Protein AF-A0AAD8YFS5-F1 (afdb_monomer_lite)

pLDDT: mean 91.93, std 10.29, range [56.19, 98.5]

Structure (mmCIF, N/CA/C/O backbone):
data_AF-A0AAD8YFS5-F1
#
_entry.id   AF-A0AAD8YFS5-F1
#
loop_
_atom_site.group_PDB
_atom_site.id
_atom_site.type_symbol
_atom_site.label_atom_id
_atom_site.label_alt_id
_atom_site.label_comp_id
_atom_site.label_asym_id
_atom_site.label_entity_id
_atom_site.label_seq_id
_atom_site.pdbx_PDB_ins_code
_atom_site.Cartn_x
_atom_site.Cartn_y
_atom_site.Cartn_z
_atom_site.occupancy
_atom_site.B_iso_or_equiv
_atom_site.auth_seq_id
_atom_site.auth_comp_id
_atom_site.auth_asym_id
_atom_site.auth_atom_id
_atom_site.pdbx_PDB_model_num
ATOM 1 N N . MET A 1 1 ? -4.508 -10.939 14.646 1.00 80.69 1 MET A N 1
ATOM 2 C CA . MET A 1 1 ? -4.027 -9.540 14.544 1.00 80.69 1 MET A CA 1
ATOM 3 C C . MET A 1 1 ? -4.886 -8.650 13.649 1.00 80.69 1 MET A C 1
ATOM 5 O O . MET A 1 1 ? -4.914 -7.470 13.955 1.00 80.69 1 MET A O 1
ATOM 9 N N . VAL A 1 2 ? -5.551 -9.163 12.600 1.00 94.81 2 VAL A N 1
ATOM 10 C CA . VAL A 1 2 ? -6.292 -8.355 11.597 1.00 94.81 2 VAL A CA 1
ATOM 11 C C . VAL A 1 2 ? -7.822 -8.409 11.751 1.00 94.81 2 VAL A C 1
ATOM 13 O O . VAL A 1 2 ? -8.489 -7.423 11.460 1.00 94.81 2 VAL A O 1
ATOM 16 N N . TYR A 1 3 ? -8.379 -9.529 12.227 1.00 97.56 3 TYR A N 1
ATOM 17 C CA . TYR A 1 3 ? -9.830 -9.705 12.352 1.00 97.56 3 TYR A CA 1
ATOM 18 C C . TYR A 1 3 ? -10.489 -8.569 13.146 1.00 97.56 3 TYR A C 1
ATOM 20 O O . TYR A 1 3 ? -10.043 -8.254 14.251 1.00 97.56 3 TYR A O 1
ATOM 28 N N . GLY A 1 4 ? -11.538 -7.970 12.581 1.00 97.88 4 GLY A N 1
ATOM 29 C CA . GLY A 1 4 ? -12.306 -6.903 13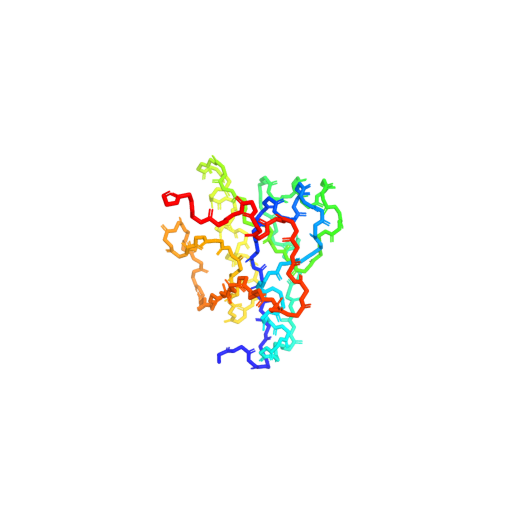.222 1.00 97.88 4 GLY A CA 1
ATOM 30 C C . GLY A 1 4 ? -11.613 -5.536 13.273 1.00 97.88 4 GLY A C 1
ATOM 31 O O . GLY A 1 4 ? -12.148 -4.630 13.902 1.00 97.88 4 GLY A O 1
ATOM 32 N N . LYS A 1 5 ? -10.445 -5.366 12.637 1.00 98.00 5 LYS A N 1
ATOM 33 C CA . LYS A 1 5 ? -9.661 -4.121 12.693 1.00 98.00 5 LYS A CA 1
ATOM 34 C C . LYS A 1 5 ? -9.803 -3.242 11.455 1.00 98.00 5 LYS A C 1
ATOM 36 O O . LYS A 1 5 ? -10.097 -3.746 10.368 1.00 98.00 5 LYS A O 1
ATOM 41 N N . LYS A 1 6 ? -9.526 -1.948 11.619 1.00 98.25 6 LYS A N 1
ATOM 42 C CA . LYS A 1 6 ? -9.283 -1.006 10.522 1.00 98.25 6 LYS A CA 1
ATOM 43 C C . LYS A 1 6 ? -7.842 -1.147 10.060 1.00 98.25 6 LYS A C 1
ATOM 45 O O . LYS A 1 6 ? -6.919 -0.983 10.859 1.00 98.25 6 LYS A O 1
ATOM 50 N N . VAL A 1 7 ? -7.632 -1.453 8.786 1.00 98.44 7 VAL A N 1
ATOM 51 C CA . VAL A 1 7 ? -6.293 -1.729 8.256 1.00 98.44 7 VAL A CA 1
ATOM 52 C C . VAL A 1 7 ? -5.932 -0.810 7.104 1.00 98.44 7 VAL A C 1
ATOM 54 O O . VAL A 1 7 ? -6.757 -0.536 6.234 1.00 98.44 7 VAL A O 1
ATOM 57 N N . LEU A 1 8 ? -4.675 -0.377 7.076 1.00 98.50 8 LEU A N 1
ATOM 58 C CA . LEU A 1 8 ? -4.068 0.194 5.880 1.00 98.50 8 LEU A CA 1
ATOM 59 C C . LEU A 1 8 ? -3.449 -0.935 5.056 1.00 98.50 8 LEU A C 1
ATOM 61 O O . LEU A 1 8 ? -2.697 -1.754 5.583 1.00 98.50 8 LEU A O 1
ATOM 65 N N . VAL A 1 9 ? -3.727 -0.954 3.757 1.00 98.50 9 VAL A N 1
ATOM 66 C CA . VAL A 1 9 ? -3.094 -1.879 2.815 1.00 98.50 9 VAL A CA 1
ATOM 67 C C . VAL A 1 9 ? -2.076 -1.125 1.971 1.00 98.50 9 VAL A C 1
ATOM 69 O O . VAL A 1 9 ? -2.408 -0.104 1.368 1.00 98.50 9 VAL A O 1
ATOM 72 N N . ILE A 1 10 ? -0.857 -1.660 1.903 1.00 98.19 10 ILE A N 1
ATOM 73 C CA . ILE A 1 10 ? 0.220 -1.173 1.041 1.00 98.19 10 ILE A CA 1
ATOM 74 C C . ILE A 1 10 ? 0.608 -2.294 0.078 1.00 98.19 10 ILE A C 1
ATOM 76 O O . ILE A 1 10 ? 1.087 -3.340 0.511 1.00 98.19 10 ILE A O 1
ATOM 80 N N . ASP A 1 11 ? 0.411 -2.093 -1.219 1.00 98.00 11 ASP A N 1
ATOM 81 C CA . ASP A 1 11 ? 0.685 -3.109 -2.243 1.00 98.00 11 ASP A CA 1
ATOM 82 C C . ASP A 1 11 ? 1.755 -2.643 -3.236 1.00 98.00 11 ASP A C 1
ATOM 84 O O . ASP A 1 11 ? 2.184 -1.488 -3.240 1.00 98.00 11 ASP A O 1
ATOM 88 N N . ASP A 1 12 ? 2.212 -3.582 -4.065 1.00 96.56 12 ASP A N 1
ATOM 89 C CA . ASP A 1 12 ? 3.252 -3.364 -5.066 1.00 96.56 12 ASP A CA 1
ATOM 90 C C . ASP A 1 12 ? 2.922 -2.205 -6.024 1.00 96.56 12 ASP A C 1
ATOM 92 O O . ASP A 1 12 ? 1.988 -2.279 -6.824 1.00 96.56 12 ASP A O 1
ATOM 96 N N . GLY A 1 13 ? 3.720 -1.135 -5.958 1.00 96.19 13 GLY A N 1
ATOM 97 C CA . GLY A 1 13 ? 3.514 0.085 -6.737 1.00 96.19 13 GLY A CA 1
ATOM 98 C C . GLY A 1 13 ? 3.381 -0.164 -8.245 1.00 96.19 13 GLY A C 1
ATOM 99 O O . GLY A 1 13 ? 2.361 0.237 -8.812 1.00 96.19 13 GLY A O 1
ATOM 100 N N . PRO A 1 14 ? 4.344 -0.830 -8.913 1.00 95.44 14 PRO A N 1
ATOM 101 C CA . PRO A 1 14 ? 4.277 -1.114 -10.348 1.00 95.44 14 PRO A CA 1
ATOM 102 C C . PRO A 1 14 ? 3.023 -1.885 -10.773 1.00 95.44 14 PRO A C 1
ATOM 104 O O . PRO A 1 14 ? 2.399 -1.517 -11.769 1.00 95.44 14 PRO A O 1
ATOM 107 N N . THR A 1 15 ? 2.620 -2.902 -10.005 1.00 94.88 15 THR A N 1
ATOM 108 C CA . THR A 1 15 ? 1.402 -3.689 -10.268 1.00 94.88 15 THR A CA 1
ATOM 109 C C . THR A 1 15 ? 0.144 -2.818 -10.241 1.00 94.88 15 THR A C 1
ATOM 111 O O . THR A 1 15 ? -0.703 -2.910 -11.132 1.00 94.88 15 THR A O 1
ATOM 114 N N . LEU A 1 16 ? 0.031 -1.938 -9.245 1.00 97.12 16 LEU A N 1
ATOM 115 C CA . LEU A 1 16 ? -1.127 -1.059 -9.100 1.00 97.12 16 LEU A CA 1
ATOM 116 C C . LEU A 1 16 ? -1.148 0.068 -10.135 1.00 97.12 16 LEU A C 1
ATOM 118 O O . LEU A 1 16 ? -2.201 0.430 -10.651 1.00 97.12 16 LEU A O 1
ATOM 122 N N . THR A 1 17 ? 0.013 0.648 -10.427 1.00 95.81 17 THR A N 1
ATOM 123 C CA . THR A 1 17 ? 0.132 1.846 -11.264 1.00 95.81 17 THR A CA 1
ATOM 124 C C . THR A 1 17 ? 0.212 1.485 -12.742 1.00 95.81 17 THR A C 1
ATOM 126 O O . THR A 1 17 ? -0.763 1.625 -13.475 1.00 95.81 17 THR A O 1
ATOM 129 N N . HIS A 1 18 ? 1.360 0.988 -13.192 1.00 93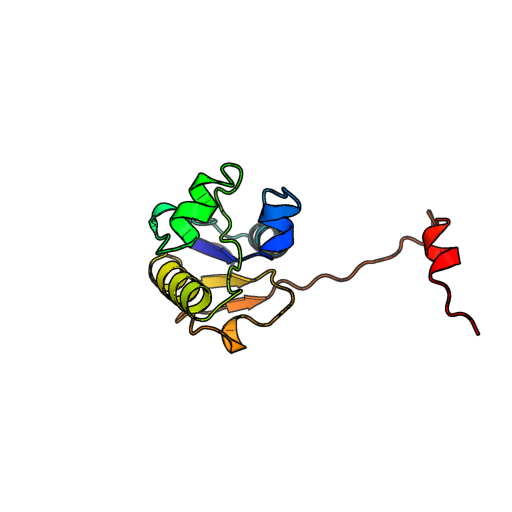.12 18 HIS A N 1
ATOM 130 C CA . HIS A 1 18 ? 1.609 0.640 -14.588 1.00 93.12 18 HIS A CA 1
ATOM 131 C C . HIS A 1 18 ? 0.861 -0.626 -15.022 1.00 93.12 18 HIS A C 1
ATOM 133 O O . HIS A 1 18 ? 0.464 -0.724 -16.179 1.00 93.12 18 HIS A O 1
ATOM 139 N N . GLY A 1 19 ? 0.643 -1.567 -14.098 1.00 94.38 19 GLY A N 1
ATOM 140 C CA . GLY A 1 19 ? -0.155 -2.772 -14.334 1.00 94.38 19 GLY A CA 1
ATOM 141 C C . GLY A 1 19 ? -1.670 -2.542 -14.283 1.00 94.38 19 GLY A C 1
ATOM 142 O O . GLY A 1 19 ? -2.427 -3.404 -14.721 1.00 94.38 19 GLY A O 1
ATOM 143 N N . GLY A 1 20 ? -2.122 -1.391 -13.771 1.00 95.31 20 GLY A N 1
ATOM 144 C CA . GLY A 1 20 ? -3.534 -1.001 -13.747 1.00 95.31 20 GLY A CA 1
ATOM 145 C C . GLY A 1 20 ? -4.418 -1.807 -12.791 1.00 95.31 20 GLY A C 1
ATOM 146 O O . GLY A 1 20 ? -5.642 -1.699 -12.863 1.00 95.31 20 GLY A O 1
ATOM 147 N N . MET A 1 21 ? -3.843 -2.620 -11.898 1.00 97.06 21 MET A N 1
ATOM 148 C CA . MET A 1 21 ? -4.644 -3.365 -10.929 1.00 97.06 21 MET A CA 1
ATOM 149 C C . MET A 1 21 ? -5.209 -2.425 -9.849 1.00 97.06 21 MET A C 1
ATOM 151 O O . MET A 1 21 ? -4.470 -1.607 -9.303 1.00 97.06 21 MET A O 1
ATOM 155 N N . PRO A 1 22 ? -6.497 -2.548 -9.478 1.00 96.31 22 PRO A N 1
ATOM 156 C CA . PRO A 1 22 ? -7.091 -1.731 -8.414 1.00 96.31 22 PRO A CA 1
ATOM 157 C C . PRO A 1 22 ? -6.632 -2.138 -7.007 1.00 96.31 22 PRO A C 1
ATOM 159 O O . PRO A 1 22 ? -6.791 -1.372 -6.057 1.00 96.31 22 PRO A O 1
ATOM 162 N N . PHE A 1 23 ? -6.089 -3.347 -6.857 1.00 97.25 23 PHE A N 1
ATOM 163 C CA . PHE A 1 23 ? -5.590 -3.885 -5.597 1.00 97.25 23 PHE A CA 1
ATOM 164 C C . PHE A 1 23 ? -4.582 -5.019 -5.832 1.00 97.25 23 PHE A C 1
ATOM 166 O O . PHE A 1 23 ? -4.553 -5.605 -6.914 1.00 97.25 23 PHE A O 1
ATOM 173 N N . GLY A 1 24 ? -3.782 -5.350 -4.814 1.00 96.44 24 GLY A N 1
ATOM 174 C CA . GLY A 1 24 ? -2.801 -6.433 -4.848 1.00 96.44 24 GLY A CA 1
ATOM 175 C C . GLY A 1 24 ? -3.006 -7.480 -3.748 1.00 96.44 24 GLY A C 1
ATOM 176 O O . GLY A 1 24 ? -4.105 -7.680 -3.221 1.00 96.44 24 GLY A O 1
ATOM 177 N N . ALA A 1 25 ? -1.928 -8.194 -3.420 1.00 97.06 25 ALA A N 1
ATOM 178 C CA . ALA A 1 25 ? -1.962 -9.337 -2.508 1.00 97.06 25 ALA A CA 1
ATOM 179 C C . ALA A 1 25 ? -2.316 -8.954 -1.062 1.00 97.06 25 ALA A C 1
ATOM 181 O O . ALA A 1 25 ? -3.006 -9.708 -0.374 1.00 97.06 25 ALA A O 1
ATOM 182 N N . GLY A 1 26 ? -1.874 -7.785 -0.600 1.00 97.88 26 GLY A N 1
ATOM 183 C CA . GLY A 1 26 ? -2.183 -7.258 0.723 1.00 97.88 26 GLY A CA 1
ATOM 184 C C . GLY A 1 26 ? -3.678 -7.017 0.894 1.00 97.88 26 GLY A C 1
ATOM 185 O O . GLY A 1 26 ? -4.248 -7.400 1.915 1.00 97.88 26 GLY A O 1
ATOM 186 N N . TYR A 1 27 ? -4.340 -6.474 -0.129 1.00 98.31 27 TYR A N 1
ATOM 187 C CA . TYR A 1 27 ? -5.788 -6.267 -0.103 1.00 98.31 27 TYR A CA 1
ATOM 188 C C . TYR A 1 27 ? -6.556 -7.590 -0.015 1.00 98.31 27 TYR A C 1
ATOM 190 O O . TYR A 1 27 ? -7.490 -7.725 0.780 1.00 98.31 27 TYR A O 1
ATOM 198 N N . VAL A 1 28 ? -6.146 -8.585 -0.808 1.00 97.75 28 VAL A N 1
ATOM 199 C CA . VAL A 1 28 ? -6.747 -9.927 -0.781 1.00 97.75 28 VAL A CA 1
ATOM 200 C C . VAL A 1 28 ? -6.597 -10.548 0.608 1.00 97.75 28 VAL A C 1
ATOM 202 O O . VAL A 1 28 ? -7.585 -11.019 1.177 1.00 97.75 28 VAL A O 1
ATOM 205 N N . LEU A 1 29 ? -5.397 -10.479 1.194 1.00 97.88 29 LEU A N 1
ATOM 206 C CA . LEU A 1 29 ? -5.155 -10.993 2.539 1.00 97.88 29 LEU A CA 1
ATOM 207 C C . LEU A 1 29 ? -6.006 -10.262 3.589 1.00 97.88 29 LEU A C 1
ATOM 209 O O . LEU A 1 29 ? -6.596 -10.911 4.451 1.00 97.88 29 LEU A O 1
ATOM 213 N N . ALA A 1 30 ? -6.125 -8.934 3.505 1.00 98.12 30 ALA A N 1
ATOM 214 C CA . ALA A 1 30 ? -6.947 -8.136 4.416 1.00 98.12 30 ALA A CA 1
ATOM 215 C C . ALA A 1 30 ? -8.400 -8.630 4.465 1.00 98.12 30 ALA A C 1
ATOM 217 O O . ALA A 1 30 ? -8.973 -8.799 5.545 1.00 98.12 30 ALA A O 1
ATOM 218 N N . LYS A 1 31 ? -8.978 -8.914 3.291 1.00 97.81 31 LYS A N 1
ATOM 219 C CA . LYS A 1 31 ? -10.326 -9.479 3.168 1.00 97.81 31 LYS A CA 1
ATOM 220 C C . LYS A 1 31 ? -10.411 -10.886 3.751 1.00 97.81 31 LYS A C 1
ATOM 222 O O . LYS A 1 31 ? -11.306 -11.149 4.548 1.00 97.81 31 LYS A O 1
ATOM 227 N N . GLN A 1 32 ? -9.477 -11.767 3.400 1.00 97.31 32 GLN A N 1
ATOM 228 C CA . GLN A 1 32 ? -9.459 -13.151 3.889 1.00 97.31 32 GLN A CA 1
ATOM 229 C C . GLN A 1 32 ? -9.305 -13.243 5.412 1.00 97.31 32 GLN A C 1
ATOM 231 O O . GLN A 1 32 ? -9.890 -14.119 6.042 1.00 97.31 32 GLN A O 1
ATOM 236 N N . MET A 1 33 ? -8.550 -12.325 6.018 1.00 97.50 33 MET A N 1
ATOM 237 C CA . MET A 1 33 ? -8.339 -12.275 7.466 1.00 97.50 33 MET A CA 1
ATOM 238 C C . MET A 1 33 ? -9.477 -11.586 8.238 1.00 97.50 33 MET A C 1
ATOM 240 O O . MET A 1 33 ? -9.396 -11.475 9.464 1.00 97.50 33 MET A O 1
ATOM 244 N N . GLY A 1 34 ? -10.521 -11.116 7.549 1.00 97.75 34 GLY A N 1
ATOM 245 C CA . GLY A 1 34 ? -11.692 -10.503 8.172 1.00 97.75 34 GLY A CA 1
ATOM 246 C C . GLY A 1 34 ? -11.428 -9.119 8.765 1.00 97.75 34 GLY A C 1
ATOM 247 O O . GLY A 1 34 ? -11.937 -8.818 9.845 1.00 97.75 34 GLY A O 1
ATOM 248 N N . ALA A 1 35 ? -10.623 -8.282 8.100 1.00 98.38 35 ALA A N 1
ATOM 249 C CA . ALA A 1 35 ? -10.530 -6.865 8.457 1.00 98.38 35 ALA A CA 1
ATOM 250 C C . ALA A 1 35 ? -11.931 -6.224 8.451 1.00 98.38 35 ALA A C 1
ATOM 252 O O . ALA A 1 35 ? -12.710 -6.448 7.520 1.00 98.38 35 ALA A O 1
ATOM 253 N N . ALA A 1 36 ? -12.246 -5.425 9.473 1.00 98.25 36 ALA A N 1
ATOM 254 C CA . ALA A 1 36 ? -13.522 -4.712 9.540 1.00 98.25 36 ALA A CA 1
ATOM 255 C C . ALA A 1 36 ? -13.602 -3.621 8.467 1.00 98.25 36 ALA A C 1
ATOM 257 O O . ALA A 1 36 ? -14.648 -3.411 7.856 1.00 98.25 36 ALA A O 1
ATOM 258 N N . GLU A 1 37 ? -12.478 -2.955 8.211 1.00 98.31 37 GLU A N 1
ATOM 259 C CA . GLU A 1 37 ? -12.379 -1.859 7.257 1.00 98.31 37 GLU A CA 1
ATOM 260 C C . GLU A 1 37 ? -10.991 -1.848 6.616 1.00 98.31 37 GLU A C 1
ATOM 262 O O . GLU A 1 37 ? -9.987 -2.053 7.294 1.00 98.31 37 GLU A O 1
ATOM 267 N N . ILE A 1 38 ? -10.939 -1.582 5.311 1.00 98.44 38 ILE A N 1
ATOM 268 C CA . ILE A 1 38 ? -9.702 -1.217 4.618 1.00 98.44 38 ILE A CA 1
ATOM 269 C C . ILE A 1 38 ? -9.770 0.289 4.392 1.00 98.44 38 ILE A C 1
ATOM 271 O O . ILE A 1 38 ? -10.643 0.750 3.648 1.00 98.44 38 ILE A O 1
ATOM 275 N N . VAL A 1 39 ? -8.895 1.018 5.080 1.00 98.12 39 VAL A N 1
ATOM 276 C CA . VAL A 1 39 ? -8.905 2.481 5.161 1.00 98.12 39 VAL A CA 1
ATOM 277 C C . VAL A 1 39 ? -8.463 3.079 3.828 1.00 98.12 39 VAL A C 1
ATOM 279 O O . VAL A 1 39 ? -7.509 2.605 3.212 1.00 98.12 39 VAL A O 1
ATOM 282 N N . ASP A 1 40 ? -9.158 4.125 3.388 1.00 97.88 40 ASP A N 1
ATOM 283 C CA . ASP A 1 40 ? -8.782 4.915 2.215 1.00 97.88 40 ASP A CA 1
ATOM 284 C C . ASP A 1 40 ? -7.579 5.823 2.554 1.00 97.88 40 ASP A C 1
ATOM 286 O O . ASP A 1 40 ? -7.712 6.731 3.381 1.00 97.88 40 ASP A O 1
ATOM 290 N N . PRO A 1 41 ? -6.397 5.612 1.943 1.00 97.50 41 PRO A N 1
ATOM 291 C CA . PRO A 1 41 ? -5.199 6.380 2.268 1.00 97.50 41 PRO A CA 1
ATOM 292 C C . PRO A 1 41 ? -5.154 7.767 1.612 1.00 97.50 41 PRO A C 1
ATOM 294 O O . PRO A 1 41 ? -4.271 8.559 1.945 1.00 97.50 41 PRO A O 1
ATOM 297 N N . ARG A 1 42 ? -6.061 8.096 0.679 1.00 97.38 42 ARG A N 1
ATOM 298 C CA . ARG A 1 42 ? -5.955 9.301 -0.166 1.00 97.38 42 ARG A CA 1
ATOM 299 C C . ARG A 1 42 ? -5.966 10.593 0.642 1.00 97.38 42 ARG A C 1
ATOM 301 O O . ARG A 1 42 ? -5.246 11.526 0.305 1.00 97.38 42 ARG A O 1
ATOM 308 N N . GLN A 1 43 ? -6.733 10.637 1.732 1.00 96.00 43 GLN A N 1
ATOM 309 C CA . GLN A 1 43 ? -6.803 11.815 2.609 1.00 96.00 43 GLN A CA 1
ATOM 310 C C . GLN A 1 43 ? -5.495 12.068 3.376 1.00 96.00 43 GLN A C 1
ATOM 312 O O . GLN A 1 43 ? -5.216 13.202 3.760 1.00 96.00 43 GLN A O 1
ATOM 317 N N . ALA A 1 44 ? -4.683 11.029 3.579 1.00 97.12 44 ALA A N 1
ATOM 318 C CA . ALA A 1 44 ? -3.402 11.115 4.272 1.00 97.12 44 ALA A CA 1
ATOM 319 C C . ALA A 1 44 ? -2.206 11.300 3.321 1.00 97.12 44 ALA A C 1
ATOM 321 O O . ALA A 1 44 ? -1.096 11.525 3.804 1.00 97.12 44 ALA A O 1
ATOM 322 N N . ALA A 1 45 ? -2.412 11.214 2.000 1.00 97.38 45 ALA A N 1
ATOM 323 C CA . ALA A 1 45 ? -1.347 11.246 1.001 1.00 97.38 45 ALA A CA 1
ATOM 324 C C . ALA A 1 45 ? -0.473 12.508 1.112 1.00 97.38 45 ALA A C 1
ATOM 326 O O . ALA A 1 45 ? -0.978 13.632 1.182 1.00 97.38 45 ALA A O 1
ATOM 327 N N . LYS A 1 46 ? 0.850 12.313 1.108 1.00 97.50 46 LYS A N 1
ATOM 328 C CA . LYS A 1 46 ? 1.866 13.373 1.176 1.00 97.50 46 LYS A CA 1
ATOM 329 C C . LYS A 1 46 ? 2.726 13.411 -0.082 1.00 97.50 46 LYS A C 1
ATOM 331 O O . LYS A 1 46 ? 2.902 12.399 -0.757 1.00 97.50 46 LYS A O 1
ATOM 336 N N . GLY A 1 47 ? 3.232 14.602 -0.396 1.00 97.19 47 GLY A N 1
ATOM 337 C CA . GLY A 1 47 ? 4.186 14.835 -1.481 1.00 97.19 47 GLY A CA 1
ATOM 338 C C . GLY A 1 47 ? 3.795 14.174 -2.804 1.00 97.19 47 GLY A C 1
ATOM 339 O O . GLY A 1 47 ? 2.691 14.369 -3.320 1.00 97.19 47 GLY A O 1
ATOM 340 N N . SER A 1 48 ? 4.710 13.378 -3.350 1.00 97.12 48 SER A N 1
ATOM 341 C CA . SER A 1 48 ? 4.557 12.668 -4.624 1.00 97.12 48 SER A CA 1
ATOM 342 C C . SER A 1 48 ? 3.329 11.750 -4.684 1.00 97.12 48 SER A C 1
ATOM 344 O O . SER A 1 48 ? 2.735 11.605 -5.757 1.00 97.12 48 SER A O 1
ATOM 346 N N . LEU A 1 49 ? 2.877 11.191 -3.554 1.00 97.88 49 LEU A N 1
ATOM 347 C CA . LEU A 1 49 ? 1.714 10.299 -3.511 1.00 97.88 49 LEU A CA 1
ATOM 348 C C . LEU A 1 49 ? 0.395 11.016 -3.826 1.00 97.88 49 LEU A C 1
ATOM 350 O O . LEU A 1 49 ? -0.517 10.391 -4.363 1.00 97.88 49 LEU A O 1
ATOM 354 N N . VAL A 1 50 ? 0.301 12.329 -3.585 1.00 97.94 50 VAL A N 1
ATOM 355 C CA . VAL A 1 50 ? -0.865 13.127 -4.005 1.00 97.94 50 VAL A CA 1
ATOM 356 C C . VAL A 1 50 ? -1.009 13.082 -5.528 1.00 97.94 50 VAL A C 1
ATOM 358 O O . VAL A 1 50 ? -2.090 12.805 -6.048 1.00 97.94 50 VAL A O 1
ATOM 361 N N . GLY A 1 51 ? 0.099 13.283 -6.249 1.00 97.56 51 GLY A N 1
ATOM 362 C CA . GLY A 1 51 ? 0.129 13.210 -7.710 1.00 97.56 51 GLY A CA 1
ATOM 363 C C . GLY A 1 51 ? -0.124 11.796 -8.238 1.00 97.56 51 GLY A C 1
ATOM 364 O O . GLY A 1 51 ? -0.774 11.626 -9.268 1.00 97.56 51 GLY A O 1
ATOM 365 N N . VAL A 1 52 ? 0.328 10.769 -7.511 1.00 97.38 52 VAL A N 1
ATOM 366 C CA . VAL A 1 52 ? 0.044 9.363 -7.839 1.00 97.38 52 VAL A CA 1
ATOM 367 C C . VAL A 1 52 ? -1.460 9.096 -7.782 1.00 97.38 52 VAL A C 1
ATOM 369 O O . VAL A 1 52 ? -2.003 8.615 -8.772 1.00 97.38 52 VAL A O 1
ATOM 372 N N . PHE A 1 53 ? -2.159 9.456 -6.704 1.00 97.81 53 PHE A N 1
ATOM 373 C CA . PHE A 1 53 ? -3.612 9.244 -6.627 1.00 97.81 53 PHE A CA 1
ATOM 374 C C . PHE A 1 53 ? -4.402 10.082 -7.642 1.00 97.81 53 PHE A C 1
ATOM 376 O O . PHE A 1 53 ? -5.422 9.625 -8.151 1.00 97.81 53 PHE A O 1
ATOM 383 N N . GLN A 1 54 ? -3.925 11.282 -7.989 1.00 97.50 54 GLN A N 1
ATOM 384 C CA . GLN A 1 54 ? -4.528 12.087 -9.060 1.00 97.50 54 GLN A CA 1
ATOM 385 C C . GLN A 1 54 ? -4.384 11.426 -10.435 1.00 97.50 54 GLN A C 1
ATOM 387 O O . GLN A 1 54 ? -5.316 11.469 -11.238 1.00 97.50 54 GLN A O 1
ATOM 392 N N . LYS A 1 55 ? -3.221 10.824 -10.708 1.00 97.81 55 LYS A N 1
ATOM 393 C CA . LYS A 1 55 ? -2.917 10.163 -11.981 1.00 97.81 55 LYS A CA 1
ATOM 394 C C . LYS A 1 55 ? -3.586 8.793 -12.106 1.00 97.81 55 L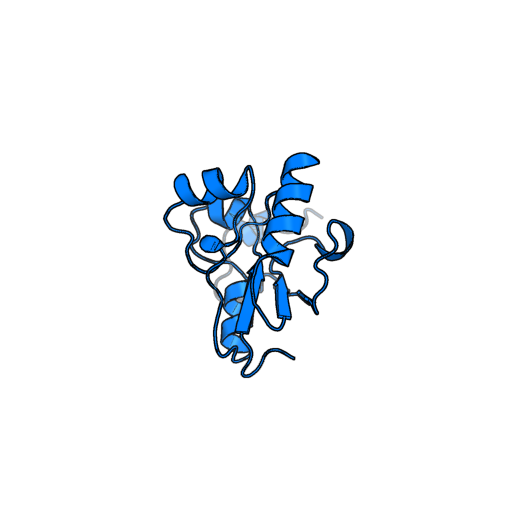YS A C 1
ATOM 396 O O . LYS A 1 55 ? -4.054 8.440 -13.183 1.00 97.81 55 LYS A O 1
ATOM 401 N N . PHE A 1 56 ? -3.614 8.025 -11.024 1.00 97.62 56 PHE A N 1
ATOM 402 C CA . PHE A 1 56 ? -4.112 6.653 -10.974 1.00 97.62 56 PHE A CA 1
ATOM 403 C C . PHE A 1 56 ? -5.426 6.610 -10.190 1.00 97.62 56 PHE A C 1
ATOM 405 O O . PHE A 1 56 ? -5.492 6.119 -9.065 1.00 97.62 56 PHE A O 1
ATOM 412 N N . GLN A 1 57 ? -6.480 7.164 -10.795 1.00 96.31 57 GLN A N 1
ATOM 413 C CA . GLN A 1 57 ? -7.781 7.374 -10.143 1.00 96.31 57 GLN A CA 1
ATOM 414 C C . GLN A 1 57 ? -8.517 6.077 -9.777 1.00 96.31 57 GLN A C 1
ATOM 416 O O . GLN A 1 57 ? -9.454 6.113 -8.986 1.00 96.31 57 GLN A O 1
ATOM 421 N N . HIS A 1 58 ? -8.093 4.933 -10.325 1.00 96.56 58 HIS A N 1
ATOM 422 C CA . HIS A 1 58 ? -8.623 3.614 -9.972 1.00 96.56 58 HIS A CA 1
ATOM 423 C C . HIS A 1 58 ? -8.163 3.127 -8.589 1.00 96.56 58 HIS A C 1
ATOM 425 O O . HIS A 1 58 ? -8.690 2.135 -8.087 1.00 96.56 58 HIS A O 1
ATOM 431 N N . LEU A 1 59 ? -7.185 3.797 -7.972 1.00 97.06 59 LEU A N 1
ATOM 432 C CA . LEU A 1 59 ? -6.700 3.475 -6.633 1.00 97.06 59 LEU A CA 1
ATOM 433 C C . LEU A 1 59 ? -7.550 4.180 -5.574 1.00 97.06 59 LEU A C 1
ATOM 435 O O . LEU A 1 59 ? -7.531 5.405 -5.448 1.00 97.06 59 LEU A O 1
ATOM 439 N N . GLU A 1 60 ? -8.272 3.389 -4.780 1.00 93.94 60 GLU A N 1
ATOM 440 C CA . GLU A 1 60 ? -9.142 3.910 -3.716 1.00 93.94 60 GLU A CA 1
ATOM 441 C C . GLU A 1 60 ? -8.741 3.435 -2.321 1.00 93.94 60 GLU A C 1
ATOM 443 O O . GLU A 1 60 ? -8.611 4.237 -1.408 1.00 93.94 60 GLU A O 1
ATOM 448 N N . LYS A 1 61 ? -8.556 2.124 -2.132 1.00 95.81 61 LYS A N 1
ATOM 449 C CA . LYS A 1 61 ? -8.387 1.505 -0.800 1.00 95.81 61 LYS A CA 1
ATOM 450 C C . LYS A 1 61 ? -7.012 0.884 -0.585 1.00 95.81 61 LYS A C 1
ATOM 452 O O . LYS A 1 61 ? -6.842 0.021 0.271 1.00 95.81 61 LYS A O 1
ATOM 457 N N . VAL A 1 62 ? -6.050 1.260 -1.416 1.00 97.69 62 VAL A N 1
ATOM 458 C CA . VAL A 1 62 ? -4.717 0.668 -1.426 1.00 97.69 62 VAL A CA 1
ATOM 459 C C . VAL A 1 62 ? -3.694 1.764 -1.656 1.00 97.69 62 VAL A C 1
ATOM 461 O O . VAL A 1 62 ? -3.838 2.579 -2.567 1.00 97.69 62 VAL A O 1
ATOM 464 N N . LEU A 1 63 ? -2.660 1.777 -0.820 1.00 98.19 63 LEU A N 1
ATOM 465 C CA . LEU A 1 63 ? -1.517 2.662 -0.963 1.00 98.19 63 LEU A CA 1
ATOM 466 C C . LEU A 1 63 ? -0.470 1.984 -1.864 1.00 98.19 63 LEU A C 1
ATOM 468 O O . LEU A 1 63 ? 0.062 0.940 -1.479 1.00 98.19 63 LEU A O 1
ATOM 472 N N . PRO A 1 64 ? -0.153 2.527 -3.051 1.00 97.81 64 PRO A N 1
ATOM 473 C CA . PRO A 1 64 ? 0.963 2.019 -3.841 1.00 97.81 64 PRO A CA 1
ATOM 474 C C . PRO A 1 64 ? 2.288 2.277 -3.119 1.00 97.81 64 PRO A C 1
ATOM 476 O O . PRO A 1 64 ? 2.568 3.403 -2.702 1.00 97.81 64 PRO A O 1
ATOM 479 N N . ALA A 1 65 ? 3.123 1.244 -3.002 1.00 96.62 65 ALA A N 1
ATOM 480 C CA . ALA A 1 65 ? 4.475 1.361 -2.466 1.00 96.62 65 ALA A CA 1
ATOM 481 C C . ALA A 1 65 ? 5.396 2.095 -3.456 1.00 96.62 65 ALA A C 1
ATOM 483 O O . ALA A 1 65 ? 6.084 1.474 -4.268 1.00 96.62 65 ALA A O 1
ATOM 484 N N . MET A 1 66 ? 5.383 3.426 -3.392 1.00 95.12 66 MET A N 1
ATOM 485 C CA . MET A 1 66 ? 6.279 4.307 -4.145 1.00 95.12 66 MET A CA 1
ATOM 486 C C . MET A 1 66 ? 7.555 4.571 -3.338 1.00 95.12 66 MET A C 1
ATOM 488 O O . MET A 1 66 ? 7.497 4.707 -2.120 1.00 95.12 66 MET A O 1
ATOM 492 N N . GLY A 1 67 ? 8.709 4.635 -4.000 1.00 91.06 67 GLY A N 1
ATOM 493 C CA . GLY A 1 67 ? 9.997 4.726 -3.304 1.00 91.06 67 GLY A CA 1
ATOM 494 C C . GLY A 1 67 ? 11.212 4.681 -4.227 1.00 91.06 67 GLY A C 1
ATOM 495 O O . GLY A 1 67 ? 12.223 4.090 -3.865 1.00 91.06 67 GLY A O 1
ATOM 496 N N . TYR A 1 68 ? 11.108 5.245 -5.435 1.00 86.31 68 TYR A N 1
ATOM 497 C CA . TYR A 1 68 ? 12.203 5.245 -6.418 1.00 86.31 68 TYR A CA 1
ATOM 498 C C . TYR A 1 68 ? 13.370 6.167 -6.032 1.00 86.31 68 TYR A C 1
ATOM 500 O O . TYR A 1 68 ? 14.461 6.040 -6.585 1.00 86.31 68 TYR A O 1
ATOM 508 N N . ASP A 1 69 ? 13.142 7.084 -5.094 1.00 94.06 69 ASP A N 1
ATOM 509 C CA . ASP A 1 69 ? 14.136 7.994 -4.537 1.00 94.06 69 ASP A CA 1
ATOM 510 C C . ASP A 1 69 ? 13.847 8.267 -3.049 1.00 94.06 69 ASP A C 1
ATOM 512 O O . ASP A 1 69 ? 12.781 7.924 -2.528 1.00 94.06 69 ASP A O 1
ATOM 516 N N . GLU A 1 70 ? 14.799 8.894 -2.355 1.00 96.00 70 GLU A N 1
ATOM 517 C CA . GLU A 1 70 ? 14.700 9.187 -0.918 1.00 96.00 70 GLU A CA 1
ATOM 518 C C . GLU A 1 70 ? 13.485 10.053 -0.558 1.00 96.00 70 GLU A C 1
ATOM 520 O O . GLU A 1 70 ? 12.905 9.893 0.518 1.00 96.00 70 GLU A O 1
ATOM 525 N N . ARG A 1 71 ? 13.061 10.951 -1.457 1.00 96.69 71 ARG A N 1
ATOM 526 C CA . ARG A 1 71 ? 11.899 11.816 -1.218 1.00 96.69 71 ARG A CA 1
ATOM 527 C C . ARG A 1 71 ? 10.621 10.993 -1.252 1.00 96.69 71 ARG A C 1
ATOM 529 O O . ARG A 1 71 ? 9.806 11.124 -0.349 1.00 96.69 71 ARG A O 1
ATOM 536 N N . GLN A 1 72 ? 10.475 10.099 -2.229 1.00 96.75 72 GLN A N 1
ATOM 537 C CA . GLN A 1 72 ? 9.327 9.194 -2.303 1.00 96.75 72 GLN A CA 1
ATOM 538 C C . GLN A 1 72 ? 9.259 8.246 -1.104 1.00 96.75 72 GLN A C 1
ATOM 540 O O . GLN A 1 72 ? 8.172 7.982 -0.597 1.00 96.75 72 GLN A O 1
ATOM 545 N N . VAL A 1 73 ? 10.408 7.764 -0.620 1.00 96.75 73 VAL A N 1
ATOM 546 C CA . VAL A 1 73 ? 10.471 6.946 0.601 1.00 96.75 73 VAL A CA 1
ATOM 547 C C . VAL A 1 73 ? 9.986 7.746 1.819 1.00 96.75 73 VAL A C 1
ATOM 549 O O . VAL A 1 73 ? 9.182 7.239 2.604 1.00 96.75 73 VAL A O 1
ATOM 552 N N . SER A 1 74 ? 10.405 9.010 1.950 1.00 97.12 74 SER A N 1
ATOM 553 C CA . SER A 1 74 ? 9.927 9.908 3.012 1.00 97.12 74 SER A CA 1
ATOM 554 C C . SER A 1 74 ? 8.423 10.184 2.902 1.00 97.12 74 SER A C 1
ATOM 556 O O . SER A 1 74 ? 7.699 10.031 3.885 1.00 97.12 74 SER A O 1
ATOM 558 N N . ASP A 1 75 ? 7.933 10.511 1.703 1.00 97.62 75 ASP A N 1
ATOM 559 C CA . ASP A 1 75 ? 6.510 10.742 1.426 1.00 97.62 75 ASP A CA 1
ATOM 560 C C . ASP A 1 75 ? 5.658 9.513 1.778 1.00 97.62 75 ASP A C 1
ATOM 562 O O . ASP A 1 75 ? 4.575 9.645 2.360 1.00 97.62 75 ASP A O 1
ATOM 566 N N . LEU A 1 76 ? 6.143 8.308 1.446 1.00 97.56 76 LEU A N 1
ATOM 567 C CA . LEU A 1 76 ? 5.489 7.048 1.791 1.00 97.56 76 LEU A CA 1
ATOM 568 C C . LEU A 1 76 ? 5.411 6.878 3.309 1.00 97.56 76 LEU A C 1
ATOM 570 O O . LEU A 1 76 ? 4.332 6.602 3.832 1.00 97.56 76 LEU A O 1
ATOM 574 N N . GLN A 1 77 ? 6.517 7.087 4.025 1.00 97.44 77 GLN A N 1
ATOM 575 C CA . GLN A 1 77 ? 6.551 6.980 5.483 1.00 97.44 77 GLN A CA 1
ATOM 576 C C . GLN A 1 77 ? 5.586 7.967 6.157 1.00 97.44 77 GLN A C 1
ATOM 578 O O . GLN A 1 77 ? 4.818 7.583 7.041 1.00 97.44 77 GLN A O 1
ATOM 583 N N . GLU A 1 78 ? 5.595 9.233 5.739 1.00 97.06 78 GLU A N 1
ATOM 584 C CA . GLU A 1 78 ? 4.700 10.258 6.285 1.00 97.06 78 GLU A CA 1
ATOM 585 C C . GLU A 1 78 ? 3.230 9.958 5.985 1.00 97.06 78 GLU A C 1
ATOM 587 O O . GLU A 1 78 ? 2.380 10.094 6.869 1.00 97.06 78 GLU A O 1
ATOM 592 N N . THR A 1 79 ? 2.933 9.489 4.770 1.00 97.69 79 THR A N 1
ATOM 593 C CA . THR A 1 79 ? 1.581 9.063 4.389 1.00 97.69 79 THR A CA 1
ATOM 594 C C . THR A 1 79 ? 1.107 7.921 5.284 1.00 97.69 79 THR A C 1
ATOM 596 O O . THR A 1 79 ? 0.039 8.015 5.882 1.00 97.69 79 THR A O 1
ATOM 599 N N . VAL A 1 80 ? 1.915 6.867 5.449 1.00 97.00 80 VAL A N 1
ATOM 600 C CA . VAL A 1 80 ? 1.586 5.703 6.294 1.00 97.00 80 VAL A CA 1
ATOM 601 C C . VAL A 1 80 ? 1.333 6.106 7.750 1.00 97.00 80 VAL A C 1
ATOM 603 O O . VAL A 1 80 ? 0.388 5.625 8.386 1.00 97.00 80 VAL A O 1
ATOM 606 N N . ARG A 1 81 ? 2.148 7.017 8.292 1.00 95.69 81 ARG A N 1
ATOM 607 C CA . ARG A 1 81 ? 1.974 7.530 9.658 1.00 95.69 81 ARG A CA 1
ATOM 608 C C . ARG A 1 81 ? 0.684 8.339 9.807 1.00 95.69 81 ARG A C 1
ATOM 610 O O . ARG A 1 81 ? 0.022 8.201 10.832 1.00 95.69 81 ARG A O 1
ATOM 617 N N . GLY A 1 82 ? 0.305 9.102 8.781 1.00 95.81 82 GLY A N 1
ATOM 618 C CA . GLY A 1 82 ? -0.912 9.917 8.754 1.00 95.81 82 GLY A CA 1
ATOM 619 C C . GLY A 1 82 ? -2.228 9.145 8.610 1.00 95.81 82 GLY A C 1
ATOM 620 O O . GLY A 1 82 ? -3.283 9.728 8.841 1.00 95.81 82 GLY A O 1
ATOM 621 N N . VAL A 1 83 ? -2.199 7.858 8.244 1.00 97.38 83 VAL A N 1
ATOM 622 C CA . VAL A 1 83 ? -3.419 7.040 8.129 1.00 97.38 83 VAL A CA 1
ATOM 623 C C . VAL A 1 83 ? -3.862 6.523 9.498 1.00 97.38 83 VAL A C 1
ATOM 625 O O . VAL A 1 83 ? -3.134 5.764 10.144 1.00 97.38 83 VAL A O 1
ATOM 628 N N . ASP A 1 84 ? -5.086 6.855 9.904 1.00 96.31 84 ASP A N 1
ATOM 629 C CA . ASP A 1 84 ? -5.729 6.305 11.102 1.00 96.31 84 ASP A CA 1
ATOM 630 C C . ASP A 1 84 ? -6.156 4.843 10.873 1.00 96.31 84 ASP A C 1
ATOM 632 O O . ASP A 1 84 ? -7.126 4.556 10.173 1.00 96.31 84 ASP A O 1
ATOM 636 N N . CYS A 1 85 ? -5.374 3.902 11.403 1.00 97.12 85 CYS A N 1
ATOM 637 C CA . CYS A 1 85 ? -5.609 2.462 11.293 1.00 97.12 85 CYS A CA 1
ATOM 638 C C . CYS A 1 85 ? -4.950 1.709 12.457 1.00 97.12 85 CYS A C 1
ATOM 640 O O . CYS A 1 85 ? -3.966 2.172 13.037 1.00 97.12 85 CYS A O 1
ATOM 642 N N . ASP A 1 86 ? -5.460 0.515 12.764 1.00 97.38 86 ASP A N 1
ATOM 643 C CA . ASP A 1 86 ? -4.982 -0.307 13.880 1.00 97.38 86 ASP A CA 1
ATOM 644 C C . ASP A 1 86 ? -3.744 -1.147 13.521 1.00 97.38 86 ASP A C 1
ATOM 646 O O . ASP A 1 86 ? -2.947 -1.520 14.388 1.00 97.38 86 ASP A O 1
ATOM 650 N N . CYS A 1 87 ? -3.618 -1.536 12.250 1.00 97.25 87 CYS A N 1
ATOM 651 C CA . CYS A 1 87 ? -2.460 -2.251 11.721 1.00 97.25 87 CYS A CA 1
ATOM 652 C C . CYS A 1 87 ? -2.325 -2.082 10.204 1.00 97.25 87 CYS A C 1
ATOM 654 O O . CYS A 1 87 ? -3.226 -1.593 9.520 1.00 97.25 87 CYS A O 1
ATOM 656 N N . ILE A 1 88 ? -1.171 -2.498 9.689 1.00 97.94 88 ILE A N 1
ATOM 657 C CA . ILE A 1 88 ? -0.803 -2.384 8.281 1.00 97.94 88 ILE A CA 1
ATOM 658 C C . ILE A 1 88 ? -0.658 -3.780 7.685 1.00 97.94 88 ILE A C 1
ATOM 660 O O . ILE A 1 88 ? -0.129 -4.693 8.323 1.00 97.94 88 ILE A O 1
ATOM 664 N N . ILE A 1 89 ? -1.11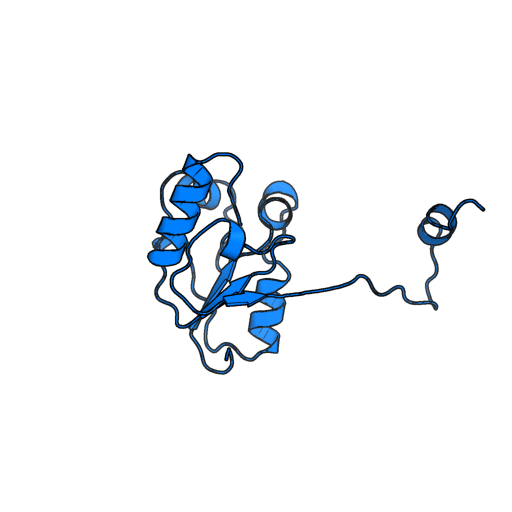0 -3.944 6.446 1.00 98.00 89 ILE A N 1
ATOM 665 C CA . ILE A 1 89 ? -0.889 -5.147 5.648 1.00 98.00 89 ILE A CA 1
ATOM 666 C C . ILE A 1 89 ? -0.068 -4.771 4.422 1.00 98.00 89 ILE A C 1
ATOM 668 O O . ILE A 1 89 ? -0.451 -3.874 3.674 1.00 98.00 89 ILE A O 1
ATOM 672 N N . THR A 1 90 ? 1.050 -5.461 4.207 1.00 97.44 90 THR A N 1
ATOM 673 C CA . THR A 1 90 ? 1.935 -5.214 3.064 1.00 97.44 90 THR A CA 1
ATOM 674 C C . THR A 1 90 ? 1.882 -6.376 2.079 1.00 97.44 90 THR A C 1
ATOM 676 O O . THR A 1 90 ? 2.121 -7.521 2.455 1.00 97.44 90 THR A O 1
ATOM 679 N N . GLY A 1 91 ? 1.570 -6.102 0.815 1.00 96.62 91 GLY A N 1
ATOM 680 C CA . GLY A 1 91 ? 1.686 -7.051 -0.300 1.00 96.62 91 GLY A CA 1
ATOM 681 C C . GLY A 1 91 ? 2.838 -6.723 -1.243 1.00 96.62 91 GLY A C 1
ATOM 682 O O . GLY A 1 91 ? 2.805 -7.079 -2.419 1.00 96.62 91 GLY A O 1
ATOM 683 N N . THR A 1 92 ? 3.858 -6.034 -0.733 1.00 95.38 92 THR A N 1
ATOM 684 C CA . THR A 1 92 ? 5.072 -5.691 -1.474 1.00 95.38 92 THR A CA 1
ATOM 685 C C . THR A 1 92 ? 6.041 -6.876 -1.568 1.00 95.38 92 THR A C 1
ATOM 687 O O . THR A 1 92 ? 6.169 -7.644 -0.604 1.00 95.38 92 THR A O 1
ATOM 690 N N . PRO A 1 93 ? 6.814 -6.999 -2.667 1.00 91.88 93 PRO A N 1
ATOM 691 C CA . PRO A 1 93 ? 7.832 -8.045 -2.802 1.00 91.88 93 PRO A CA 1
ATOM 692 C C . PRO A 1 93 ? 8.881 -7.998 -1.679 1.00 91.88 93 PRO A C 1
ATOM 694 O O . PRO A 1 93 ? 9.253 -9.024 -1.100 1.00 91.88 93 PRO A O 1
ATOM 697 N N . ILE A 1 94 ? 9.317 -6.790 -1.314 1.00 91.94 94 ILE A N 1
ATOM 698 C CA . ILE A 1 94 ? 10.283 -6.562 -0.234 1.00 91.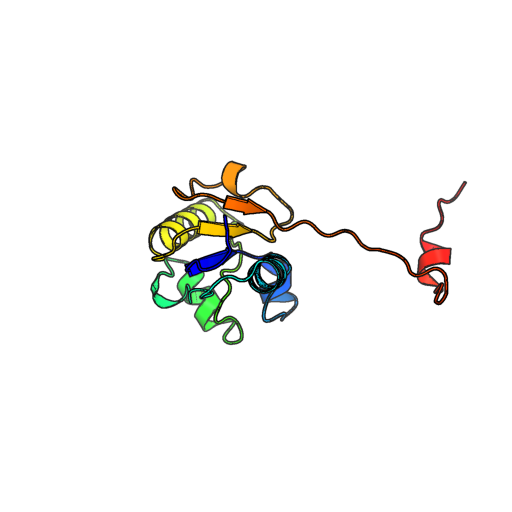94 94 ILE A CA 1
ATOM 699 C C . ILE A 1 94 ? 9.594 -6.382 1.122 1.00 91.94 94 ILE A C 1
ATOM 701 O O . ILE A 1 94 ? 8.389 -6.132 1.201 1.00 91.94 94 ILE A O 1
ATOM 705 N N . ASN A 1 95 ? 10.365 -6.506 2.204 1.00 92.75 95 ASN A N 1
ATOM 706 C CA . ASN A 1 95 ? 9.890 -6.120 3.528 1.00 92.75 95 ASN A CA 1
ATOM 707 C C . ASN A 1 95 ? 9.968 -4.595 3.692 1.00 92.75 95 ASN A C 1
ATOM 709 O O . ASN A 1 95 ? 11.071 -4.071 3.821 1.00 92.75 95 ASN A O 1
ATOM 713 N N . LEU A 1 96 ? 8.827 -3.896 3.707 1.00 93.12 96 LEU A N 1
ATOM 714 C CA . LEU A 1 96 ? 8.806 -2.435 3.871 1.00 93.12 96 LEU A CA 1
ATOM 715 C C . LEU A 1 96 ? 9.368 -1.964 5.215 1.00 93.12 96 LEU A C 1
ATOM 717 O O . LEU A 1 96 ? 9.924 -0.874 5.270 1.00 93.12 96 LEU A O 1
ATOM 721 N N . GLU A 1 97 ? 9.302 -2.788 6.264 1.00 93.06 97 GLU A N 1
ATOM 722 C CA . GLU A 1 97 ? 9.883 -2.459 7.576 1.00 93.06 97 GLU A CA 1
ATOM 723 C C . GLU A 1 97 ? 11.417 -2.332 7.535 1.00 93.06 97 GLU A C 1
ATOM 725 O O . GLU A 1 97 ? 12.017 -1.792 8.456 1.00 93.06 97 GLU A O 1
ATOM 730 N N . ASN A 1 98 ? 12.066 -2.791 6.456 1.00 94.25 98 ASN A N 1
ATOM 731 C CA . ASN A 1 98 ? 13.500 -2.587 6.241 1.00 94.25 98 ASN A CA 1
ATOM 732 C C . ASN A 1 98 ? 13.817 -1.241 5.560 1.00 94.25 98 ASN A C 1
ATOM 734 O O . ASN A 1 98 ? 14.990 -0.929 5.373 1.00 94.25 98 ASN A O 1
ATOM 738 N N . VAL A 1 99 ? 12.801 -0.493 5.117 1.00 94.25 99 VAL A N 1
ATOM 739 C CA . VAL A 1 99 ? 12.952 0.723 4.298 1.00 94.25 99 VAL A CA 1
ATOM 740 C C . VAL A 1 99 ? 12.348 1.941 4.990 1.00 94.25 99 VAL A C 1
ATOM 742 O O . VAL A 1 99 ? 12.944 3.012 4.958 1.00 94.25 99 VAL A O 1
ATOM 745 N N . ILE A 1 100 ? 11.182 1.782 5.619 1.00 94.25 100 ILE A N 1
ATOM 746 C CA . ILE A 1 100 ? 10.481 2.854 6.330 1.00 94.25 100 ILE A CA 1
ATOM 747 C C . ILE A 1 100 ? 10.042 2.398 7.719 1.00 94.25 100 ILE A C 1
ATOM 749 O O . ILE A 1 100 ? 9.675 1.240 7.926 1.00 94.25 100 ILE A O 1
ATOM 753 N N . ASP A 1 101 ? 10.007 3.339 8.658 1.00 91.94 101 ASP A N 1
ATOM 754 C CA . ASP A 1 101 ? 9.385 3.140 9.959 1.00 91.94 101 ASP A CA 1
ATOM 755 C C . ASP A 1 101 ? 7.888 3.462 9.890 1.00 91.94 101 ASP A C 1
ATOM 757 O O . ASP A 1 101 ? 7.441 4.616 9.899 1.00 91.94 101 ASP A O 1
ATOM 761 N N . VAL A 1 102 ? 7.110 2.388 9.846 1.00 86.12 102 VAL A N 1
ATOM 762 C CA . VAL A 1 102 ? 5.654 2.425 9.766 1.00 86.12 102 VAL A CA 1
ATOM 763 C C . VAL A 1 102 ? 4.973 2.754 11.102 1.00 86.12 102 VAL A C 1
ATOM 765 O O . VAL A 1 102 ? 3.791 3.099 11.105 1.00 86.12 102 VAL A O 1
ATOM 768 N N . GLY A 1 103 ? 5.680 2.642 12.237 1.00 86.88 103 GLY A N 1
ATOM 769 C CA . GLY A 1 103 ? 5.177 2.952 13.584 1.00 86.88 103 GLY A CA 1
ATOM 770 C C . GLY A 1 103 ? 3.978 2.119 14.070 1.00 86.88 103 GLY A C 1
ATOM 771 O O . GLY A 1 103 ? 3.399 2.423 15.111 1.00 86.88 103 GLY A O 1
ATOM 772 N N . LYS A 1 104 ? 3.564 1.095 13.317 1.00 91.00 104 LYS A N 1
ATOM 773 C CA . LYS A 1 104 ? 2.379 0.261 13.571 1.00 91.00 104 LYS A CA 1
ATOM 774 C C . LYS A 1 104 ? 2.698 -1.198 13.259 1.00 91.00 104 LYS A C 1
ATOM 776 O O . LYS A 1 104 ? 3.582 -1.493 12.464 1.00 91.00 104 LYS A O 1
ATOM 781 N N . ASN A 1 105 ? 1.938 -2.118 13.851 1.00 93.50 105 ASN A N 1
ATOM 782 C CA . ASN A 1 105 ? 2.097 -3.546 13.578 1.00 93.50 105 ASN A CA 1
ATOM 783 C C . ASN A 1 105 ? 1.857 -3.863 12.094 1.00 93.50 105 ASN A C 1
ATOM 785 O O . ASN A 1 105 ? 0.806 -3.508 11.554 1.00 93.50 105 ASN A O 1
ATOM 789 N N . CYS A 1 106 ? 2.787 -4.597 11.485 1.00 94.75 106 CYS A N 1
ATOM 790 C CA . CYS A 1 106 ? 2.755 -4.974 10.077 1.00 94.75 106 CYS A CA 1
ATOM 791 C C . CYS A 1 106 ? 2.484 -6.475 9.897 1.00 94.75 106 CYS A C 1
ATOM 793 O O . CYS A 1 106 ? 3.043 -7.322 10.593 1.00 94.75 106 CYS A O 1
ATOM 795 N N . VAL A 1 107 ? 1.630 -6.822 8.935 1.00 95.94 107 VAL A N 1
ATOM 796 C CA . VAL A 1 107 ? 1.389 -8.201 8.494 1.00 95.94 107 VAL A CA 1
ATOM 797 C C . VAL A 1 107 ? 1.745 -8.303 7.018 1.00 95.94 107 VAL A C 1
ATOM 799 O O . VAL A 1 107 ? 1.229 -7.554 6.195 1.00 95.94 107 VAL A O 1
ATOM 802 N N . ARG A 1 108 ? 2.625 -9.238 6.662 1.00 95.81 108 ARG A N 1
ATOM 803 C CA . ARG A 1 108 ? 3.061 -9.414 5.271 1.00 95.81 108 ARG A CA 1
ATOM 804 C C . ARG A 1 108 ? 2.209 -10.450 4.554 1.00 95.81 108 ARG A C 1
ATOM 806 O O . ARG A 1 108 ? 2.192 -11.615 4.952 1.00 95.81 108 ARG A O 1
ATOM 813 N N . ALA A 1 109 ? 1.579 -10.046 3.459 1.00 96.25 109 ALA A N 1
ATOM 814 C CA . ALA A 1 109 ? 1.027 -10.967 2.486 1.00 96.25 109 ALA A CA 1
ATOM 815 C C . ALA A 1 109 ? 2.156 -11.623 1.694 1.00 96.25 109 ALA A C 1
ATOM 817 O O . ALA A 1 109 ? 3.075 -10.969 1.201 1.00 96.25 109 ALA A O 1
ATOM 818 N N . ARG A 1 110 ? 2.084 -12.948 1.589 1.00 91.75 110 ARG A N 1
ATOM 819 C CA . ARG A 1 110 ? 2.972 -13.754 0.759 1.00 91.75 110 ARG A CA 1
ATOM 820 C C . ARG A 1 110 ? 2.111 -14.635 -0.118 1.00 91.75 110 ARG A C 1
ATOM 822 O O . ARG A 1 110 ? 1.122 -15.193 0.344 1.00 91.75 110 ARG A O 1
ATOM 829 N N . TYR A 1 111 ? 2.516 -14.763 -1.365 1.00 88.44 111 TYR A N 1
ATOM 830 C CA . TYR A 1 111 ? 1.905 -15.666 -2.318 1.00 88.44 111 TYR A CA 1
ATOM 831 C C . TYR A 1 111 ? 3.013 -16.347 -3.109 1.00 88.44 111 TYR A C 1
ATOM 833 O O . TYR A 1 111 ? 4.127 -15.834 -3.229 1.00 88.44 111 TYR A O 1
ATOM 841 N N . CYS A 1 112 ? 2.703 -17.522 -3.630 1.00 84.06 112 CYS A N 1
ATOM 842 C CA . CYS A 1 112 ? 3.525 -18.209 -4.603 1.00 84.06 112 CYS A CA 1
ATOM 843 C C . CYS A 1 112 ? 2.635 -18.611 -5.772 1.00 84.06 112 CYS A C 1
ATOM 845 O O . CYS A 1 112 ? 1.434 -18.839 -5.614 1.00 84.06 112 CYS A O 1
ATOM 847 N N . LEU A 1 113 ? 3.231 -18.675 -6.956 1.00 83.06 113 LEU A N 1
ATOM 848 C CA . LEU A 1 113 ? 2.567 -19.280 -8.096 1.00 83.06 113 LEU A CA 1
ATOM 849 C C . LEU A 1 113 ? 2.436 -20.777 -7.823 1.00 83.06 113 LEU A C 1
ATOM 851 O O . LEU A 1 113 ? 3.424 -21.451 -7.529 1.00 83.06 113 LEU A O 1
ATOM 855 N N . GLN A 1 114 ? 1.215 -21.285 -7.931 1.00 79.81 114 GLN A N 1
ATOM 856 C CA . GLN A 1 114 ? 0.940 -22.710 -7.914 1.00 79.81 114 GLN A CA 1
ATOM 857 C C . GLN A 1 114 ? 0.546 -23.128 -9.326 1.00 79.81 114 GLN A C 1
ATOM 859 O O . GLN A 1 114 ? -0.458 -22.658 -9.856 1.00 79.81 114 GLN A O 1
ATOM 864 N N . LEU A 1 115 ? 1.355 -23.994 -9.934 1.00 75.00 115 LEU A N 1
ATOM 865 C CA . LEU A 1 115 ? 1.052 -24.561 -11.244 1.00 75.00 115 LEU A CA 1
ATOM 866 C C . LEU A 1 115 ? 0.003 -25.664 -11.089 1.00 75.00 115 LEU A C 1
ATOM 868 O O . LEU A 1 115 ? 0.172 -26.584 -10.280 1.00 75.00 115 LEU A O 1
ATOM 872 N N . ASP A 1 116 ? -1.072 -25.571 -11.866 1.00 73.50 116 ASP A N 1
ATOM 873 C CA . ASP A 1 116 ? -2.067 -26.631 -11.972 1.00 73.50 116 ASP A CA 1
ATOM 874 C C . ASP A 1 116 ? -1.616 -27.650 -13.026 1.00 73.50 116 ASP A C 1
ATOM 876 O O . ASP A 1 116 ? -1.554 -27.360 -14.220 1.00 73.50 116 ASP A O 1
ATOM 880 N N . LYS A 1 117 ? -1.323 -28.874 -12.574 1.00 70.00 117 LYS A N 1
ATOM 881 C CA . LYS A 1 117 ? -0.830 -29.968 -13.425 1.00 70.00 117 LYS A CA 1
ATOM 882 C C . LYS A 1 117 ? -1.822 -30.386 -14.514 1.00 70.00 117 LYS A C 1
ATOM 884 O O . LYS A 1 117 ? -1.414 -31.071 -15.447 1.00 70.00 117 LYS A O 1
ATOM 889 N N . GLN A 1 118 ? -3.102 -30.031 -14.393 1.00 67.94 118 GLN A N 1
ATOM 890 C CA . GLN A 1 118 ? -4.125 -30.418 -15.368 1.00 67.94 118 GLN A CA 1
ATOM 891 C C . GLN A 1 118 ? -4.163 -29.510 -16.607 1.00 67.94 118 GLN A C 1
ATOM 893 O O . GLN A 1 118 ? -4.663 -29.939 -17.641 1.00 67.94 118 GLN A O 1
ATOM 898 N N . ASN A 1 119 ? -3.581 -28.308 -16.540 1.00 60.97 119 ASN A N 1
ATOM 899 C CA . ASN A 1 119 ? -3.590 -27.318 -17.622 1.00 60.97 119 ASN A CA 1
ATOM 900 C C . ASN A 1 119 ? -2.170 -26.906 -18.016 1.00 60.97 119 ASN A C 1
ATOM 902 O O . ASN A 1 119 ? -1.870 -25.717 -18.141 1.00 60.97 119 ASN A O 1
ATOM 906 N N . MET A 1 120 ? -1.288 -27.894 -18.199 1.00 61.00 120 MET A N 1
ATOM 907 C CA . MET A 1 120 ? 0.096 -27.587 -18.518 1.00 61.00 120 MET A CA 1
ATOM 908 C C . MET A 1 120 ? 0.227 -26.882 -19.881 1.00 61.00 120 MET A C 1
ATOM 910 O O . MET A 1 120 ? -0.184 -27.425 -20.908 1.00 61.00 120 MET A O 1
ATOM 914 N N . THR A 1 121 ? 0.801 -25.676 -19.914 1.00 68.75 121 THR A N 1
ATOM 915 C CA . THR A 1 121 ? 0.887 -24.835 -21.129 1.00 68.75 121 THR A CA 1
ATOM 916 C C . THR A 1 121 ? 2.271 -24.878 -21.788 1.00 68.75 121 THR A C 1
ATOM 918 O O . THR A 1 121 ? 3.256 -25.333 -21.208 1.00 68.75 121 THR A O 1
ATOM 921 N N . PHE A 1 122 ? 2.376 -24.331 -23.007 1.00 66.88 122 PHE A N 1
ATOM 922 C CA . PHE A 1 122 ? 3.648 -24.125 -23.719 1.00 66.88 122 PHE A CA 1
ATOM 923 C C . PHE A 1 122 ? 4.701 -23.375 -22.879 1.00 66.88 122 PHE A C 1
ATOM 925 O O . PHE A 1 122 ? 5.893 -23.652 -22.991 1.00 66.88 122 PHE A O 1
ATOM 932 N N . LEU A 1 123 ? 4.272 -22.467 -21.997 1.00 65.12 123 LEU A N 1
ATOM 933 C CA . LEU A 1 123 ? 5.171 -21.717 -21.122 1.00 65.12 123 LEU A CA 1
ATOM 934 C C . LEU A 1 123 ? 5.891 -22.623 -20.117 1.00 65.12 123 LEU A C 1
ATOM 936 O O . LEU A 1 123 ? 7.064 -22.416 -19.835 1.00 65.12 123 LEU A O 1
ATOM 940 N N . GLU A 1 124 ? 5.235 -23.659 -19.608 1.00 66.69 124 GLU A N 1
ATOM 941 C CA . GLU A 1 124 ? 5.878 -24.581 -18.671 1.00 66.69 124 GLU A CA 1
ATOM 942 C C . GLU A 1 124 ? 6.868 -25.508 -19.364 1.00 66.69 124 GLU A C 1
ATOM 944 O O . GLU A 1 124 ? 7.857 -25.891 -18.754 1.00 66.69 124 GLU A O 1
ATOM 949 N N . LEU A 1 125 ? 6.637 -25.841 -20.639 1.00 64.19 125 LEU A N 1
ATOM 950 C CA . LEU A 1 125 ? 7.644 -26.473 -21.494 1.00 64.19 125 LEU A CA 1
ATOM 951 C C . LEU A 1 125 ? 8.846 -25.545 -21.709 1.00 64.19 125 LEU A C 1
ATOM 953 O O . LEU A 1 125 ? 9.978 -26.009 -21.610 1.00 64.19 125 LEU A O 1
ATOM 957 N N . ALA A 1 126 ? 8.607 -24.255 -21.956 1.00 65.75 126 ALA A N 1
ATOM 958 C CA . ALA A 1 126 ? 9.654 -23.258 -22.181 1.00 65.75 126 ALA A CA 1
ATOM 959 C C . ALA A 1 126 ? 10.467 -22.917 -20.916 1.00 65.75 126 ALA A C 1
ATOM 961 O O . ALA A 1 126 ? 11.639 -22.571 -21.020 1.00 65.75 126 ALA A O 1
ATOM 962 N N . LEU A 1 127 ? 9.860 -23.027 -19.730 1.00 72.31 127 LEU A N 1
ATOM 963 C CA . LEU A 1 127 ? 10.507 -22.799 -18.433 1.00 72.31 127 LEU A CA 1
ATOM 964 C C . LEU A 1 127 ? 11.099 -24.076 -17.815 1.00 72.31 127 LEU A C 1
ATOM 966 O O . LEU A 1 127 ? 11.603 -24.024 -16.690 1.00 72.31 127 LEU A O 1
ATOM 970 N N . LYS A 1 128 ? 11.055 -25.225 -18.511 1.00 70.38 128 LYS A N 1
ATOM 971 C CA . LYS A 1 128 ? 11.784 -26.411 -18.047 1.00 70.38 128 LYS A CA 1
ATOM 972 C C . LYS A 1 128 ? 13.273 -26.071 -17.955 1.00 70.38 128 LYS A C 1
ATOM 974 O O . LYS A 1 128 ? 13.797 -25.439 -18.872 1.00 70.38 128 LYS A O 1
ATOM 979 N N . PRO A 1 129 ? 13.963 -26.502 -16.884 1.00 68.31 129 PRO A N 1
ATOM 980 C CA . PRO A 1 129 ? 15.410 -26.382 -16.823 1.00 68.31 129 PRO A CA 1
ATOM 981 C C . PRO A 1 129 ? 16.001 -27.023 -18.079 1.00 68.31 129 PRO A C 1
ATOM 983 O O . PRO A 1 129 ? 15.693 -28.179 -18.379 1.00 68.31 129 PRO A O 1
ATOM 986 N N . ILE A 1 130 ? 16.807 -26.268 -18.823 1.00 68.50 130 ILE A N 1
ATOM 987 C CA . ILE A 1 130 ? 17.641 -26.840 -19.877 1.00 68.50 130 ILE A CA 1
ATOM 988 C C . ILE A 1 130 ? 18.726 -27.615 -19.129 1.00 68.50 130 ILE A C 1
ATOM 990 O O . ILE A 1 130 ? 19.603 -27.002 -18.52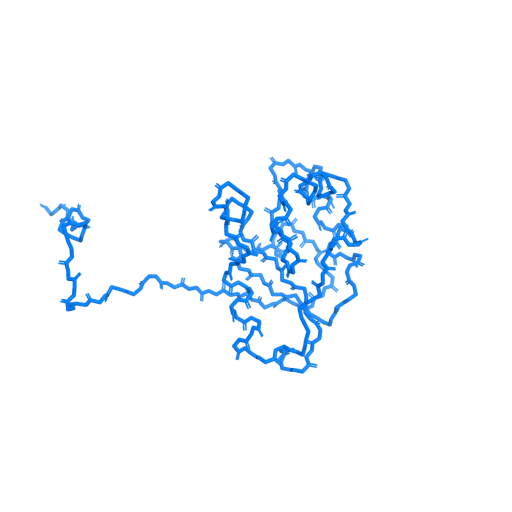1 1.00 68.50 130 ILE A O 1
ATOM 994 N N . VAL A 1 131 ? 18.575 -28.939 -19.065 1.00 56.19 131 VAL A N 1
ATOM 995 C CA . VAL A 1 131 ? 19.602 -29.850 -18.540 1.00 56.19 131 VAL A CA 1
ATOM 996 C C . VAL A 1 131 ? 20.665 -30.049 -19.607 1.00 56.19 131 VAL A C 1
ATOM 998 O O . VAL A 1 131 ? 20.267 -30.261 -20.775 1.00 56.19 131 VAL A O 1
#

InterPro domains:
  IPR053199 Cyclic 2,3-diphosphoglycerate synthetase-like [PTHR42869] (2-129)

Sequence (131 aa):
MVYGKKVLVIDDGPTLTHGGMPFGAGYVLAKQMGAAEIVDPRQAAKGSLVGVFQKFQHLEKVLPAMGYDERQVSDLQETVRGVDCDCIITGTPINLENVIDVGKNCVRARYCLQLDKQNMTFLELALKPIV

Organism: NCBI:txid267567

Radius of gyration: 16.51 Å; chains: 1; bounding box: 33×45×38 Å

Foldseek 3Di:
DAAAWEEEEEEAQCCVQVVVDQDDQQVVVSVVNHHPHQFFLQVLQDDVQVVSCVRNVSHGRYRYQDPPDPVRLVRSQSSLCSTPIQAYEYHYPDDNVVRHDSVHHYDYGDDDDDDDPVDDDPVVVVPPPPD

Secondary structure (DSSP, 8-state):
--TT-EEEEEEEHHHHTTT--S--HHHHHHHHTT-SEE---GGG--THHHHHHHH-TT-SS-EEE--SSHHHHHHHHHHHHHS--SEEEEE-SS-GGGTS---S-EEE--------GGG--HHHHHTS---